Protein AF-A0A950ARV7-F1 (afdb_monomer)

Foldseek 3Di:
DQVVLLVVLVVLLVPDPPDPDPVVSVVLVVQLLVLLVVVDVVVDDDDDPVSNPDRDNVSNVPDCSVVVHDDPVNPPPVPPPDDDPDD

Solvent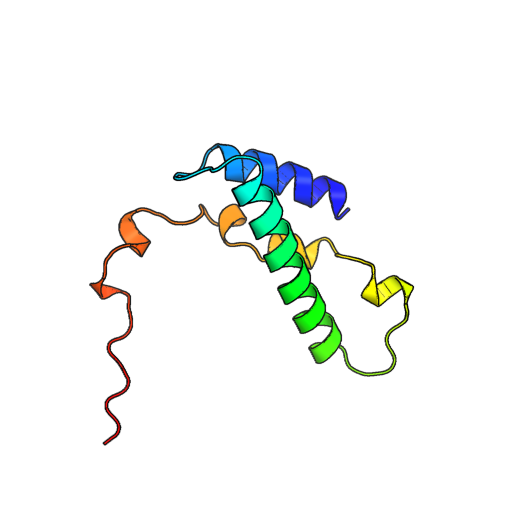-accessible surface area (backbone atoms only — not comparable to full-atom values): 5410 Å² total; per-residue (Å²): 108,35,69,60,51,50,51,52,50,48,62,52,45,67,77,40,86,91,62,54,62,70,58,49,53,52,51,50,54,54,52,22,52,54,42,36,52,53,49,53,62,72,68,50,85,87,78,49,72,69,58,74,73,49,73,53,42,64,33,52,65,74,39,55,58,82,73,73,45,84,49,83,72,72,73,40,74,85,74,55,76,76,74,84,75,85,124

Secondary structure (DSSP, 8-state):
-HHHHHHHHHHHHHTSSS--THHHHHHHHHHHHHHHHHHHHHH-SPPPHHHHTPPPHHHHHTSGGGGT---GGGG-GGGS-------

Sequence (87 aa):
ESRKVFAEYLALRVQQPLFANARSVRNAIARAKLRQAGRLIRQGGVVSREELARIDADDIRQSRVFQGGITTADSNPANETPGRLLS

Nearest PDB structures (foldseek):
  3syl-assembly1_B  TM=9.860E-01  e=1.750E-04  Cereibacter sphaeroides

Radius of gyration: 16.14 Å; Cα contacts (8 Å, |Δi|>4): 48; chains: 1; bounding box: 45×20×43 Å

Mean predicted aligned error: 8.23 Å

Structure (mmCIF, N/CA/C/O backbone):
data_AF-A0A950ARV7-F1
#
_entry.id   AF-A0A950ARV7-F1
#
loop_
_atom_site.group_PDB
_atom_site.id
_atom_site.type_symbol
_atom_site.label_atom_id
_atom_site.label_alt_id
_atom_site.label_comp_id
_atom_site.label_asym_id
_atom_site.label_entity_id
_atom_site.label_seq_id
_atom_site.pdbx_PDB_ins_code
_atom_site.Cartn_x
_atom_site.Cartn_y
_atom_site.Cartn_z
_atom_site.occupancy
_atom_site.B_iso_or_equiv
_atom_site.auth_seq_id
_atom_site.auth_comp_id
_atom_site.auth_asym_id
_atom_site.auth_atom_id
_atom_site.pdbx_PDB_model_num
ATOM 1 N N . GLU A 1 1 ? -6.396 -9.768 -8.733 1.00 91.06 1 GLU A N 1
ATOM 2 C CA . GLU A 1 1 ? -5.562 -9.917 -7.516 1.00 91.06 1 GLU A CA 1
ATOM 3 C C . GLU A 1 1 ? -5.324 -8.640 -6.704 1.00 91.06 1 GLU A C 1
ATOM 5 O O . GLU A 1 1 ? -5.800 -8.597 -5.575 1.00 91.06 1 GLU A O 1
ATOM 10 N N . SER A 1 2 ? -4.683 -7.576 -7.215 1.00 95.75 2 SER A N 1
ATOM 11 C CA . SER A 1 2 ? -4.296 -6.407 -6.383 1.00 95.75 2 SER A CA 1
ATOM 12 C C . SER A 1 2 ? -5.445 -5.766 -5.592 1.00 95.75 2 SER A C 1
ATOM 14 O O . SER A 1 2 ? -5.269 -5.404 -4.434 1.00 95.75 2 SER A O 1
ATOM 16 N N . ARG A 1 3 ? -6.651 -5.676 -6.175 1.00 97.25 3 ARG A N 1
ATOM 17 C CA . ARG A 1 3 ? -7.848 -5.161 -5.478 1.00 97.25 3 ARG A CA 1
ATOM 18 C C . ARG A 1 3 ? -8.225 -5.997 -4.251 1.00 97.25 3 ARG A C 1
ATOM 20 O O . ARG A 1 3 ? -8.550 -5.430 -3.215 1.00 97.25 3 ARG A O 1
ATOM 27 N N . LYS A 1 4 ? -8.150 -7.328 -4.359 1.00 98.38 4 LYS A N 1
ATOM 28 C CA . LYS A 1 4 ? -8.460 -8.264 -3.269 1.00 98.38 4 LYS A CA 1
ATOM 29 C C . LYS A 1 4 ? -7.453 -8.113 -2.129 1.00 98.38 4 LYS A C 1
ATOM 31 O O . LYS A 1 4 ? -7.854 -7.953 -0.984 1.00 98.38 4 LYS A O 1
ATOM 36 N N . VAL A 1 5 ? -6.163 -8.054 -2.461 1.00 98.50 5 VAL A N 1
ATOM 37 C CA . VAL A 1 5 ? -5.092 -7.816 -1.478 1.00 98.50 5 VAL A CA 1
ATOM 38 C C . VAL A 1 5 ? -5.226 -6.441 -0.823 1.00 98.50 5 VAL A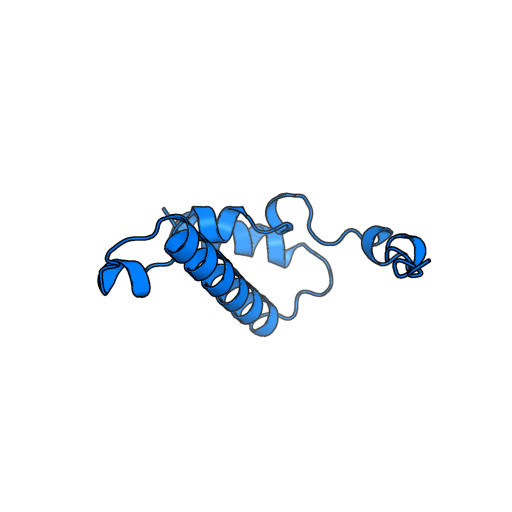 C 1
ATOM 40 O O . VAL A 1 5 ? -4.964 -6.294 0.366 1.00 98.50 5 VAL A O 1
ATOM 43 N N . PHE A 1 6 ? -5.664 -5.421 -1.565 1.00 98.38 6 PHE A N 1
ATOM 44 C CA . PHE A 1 6 ? -5.916 -4.110 -0.973 1.00 98.38 6 PHE A CA 1
ATOM 45 C C . PHE A 1 6 ? -7.109 -4.122 -0.010 1.00 98.38 6 PHE A C 1
ATOM 47 O O . PHE A 1 6 ? -7.037 -3.501 1.045 1.00 98.38 6 PHE A O 1
ATOM 54 N N . ALA A 1 7 ? -8.182 -4.849 -0.328 1.00 98.44 7 ALA A N 1
ATOM 55 C CA . ALA A 1 7 ? -9.307 -5.021 0.590 1.00 98.44 7 ALA A CA 1
ATOM 56 C C . ALA A 1 7 ? -8.878 -5.735 1.886 1.00 98.44 7 ALA A C 1
ATOM 58 O O . ALA A 1 7 ? -9.218 -5.282 2.976 1.00 98.44 7 ALA A O 1
ATOM 59 N N . GLU A 1 8 ? -8.062 -6.786 1.773 1.00 98.44 8 GLU A N 1
ATOM 60 C CA . GLU A 1 8 ? -7.466 -7.487 2.918 1.00 98.44 8 GLU A CA 1
ATOM 61 C C . GLU A 1 8 ? -6.572 -6.558 3.754 1.00 98.44 8 GLU A C 1
ATOM 63 O O . GLU A 1 8 ? -6.722 -6.468 4.973 1.00 98.44 8 GLU A O 1
ATOM 68 N N . TYR A 1 9 ? -5.705 -5.784 3.094 1.00 98.25 9 TYR A N 1
ATOM 69 C CA . TYR A 1 9 ? -4.891 -4.758 3.743 1.00 98.25 9 TYR A CA 1
ATOM 70 C C . TYR A 1 9 ? -5.748 -3.781 4.559 1.00 98.25 9 TYR A C 1
ATOM 72 O O . TYR A 1 9 ? -5.389 -3.440 5.686 1.00 98.25 9 TYR A O 1
ATOM 80 N N . LEU A 1 10 ? -6.866 -3.307 3.996 1.00 98.00 10 LEU A N 1
ATOM 81 C CA . LEU A 1 10 ? -7.757 -2.368 4.679 1.00 98.00 10 LEU A CA 1
ATOM 82 C C . LEU A 1 10 ? -8.417 -3.011 5.899 1.00 98.00 10 LEU A C 1
ATOM 84 O O . LEU A 1 10 ? -8.430 -2.388 6.960 1.00 98.00 10 LEU A O 1
ATOM 88 N N . ALA A 1 11 ? -8.897 -4.251 5.769 1.00 98.00 11 ALA A N 1
ATOM 89 C CA . ALA A 1 11 ? -9.495 -4.992 6.876 1.00 98.00 11 ALA A CA 1
ATOM 90 C C . ALA A 1 11 ? -8.518 -5.128 8.058 1.00 98.00 11 ALA A C 1
ATOM 92 O O . ALA A 1 11 ? -8.888 -4.839 9.194 1.00 98.00 11 ALA A O 1
ATOM 93 N N . LEU A 1 12 ? -7.252 -5.463 7.784 1.00 97.31 12 LEU A N 1
ATOM 94 C CA . LEU A 1 12 ? -6.199 -5.533 8.802 1.00 97.31 12 LEU A CA 1
ATOM 95 C C . LEU A 1 12 ? -5.852 -4.153 9.374 1.00 97.31 12 LEU A C 1
ATOM 97 O O . LEU A 1 12 ? -5.718 -3.985 10.586 1.00 97.31 12 LEU A O 1
ATOM 101 N N . ARG A 1 13 ? -5.698 -3.138 8.513 1.00 96.94 13 ARG A N 1
ATOM 102 C CA . ARG A 1 13 ? -5.218 -1.818 8.940 1.00 96.94 13 ARG A CA 1
ATOM 103 C C . ARG A 1 13 ? -6.213 -1.093 9.842 1.00 96.94 13 ARG A C 1
ATOM 105 O O . ARG A 1 13 ? -5.758 -0.356 10.717 1.00 96.94 13 ARG A O 1
ATOM 112 N N . VAL A 1 14 ? -7.518 -1.275 9.637 1.00 96.94 14 VAL A N 1
ATOM 113 C CA . VAL A 1 14 ? -8.568 -0.655 10.470 1.00 96.94 14 VAL A CA 1
ATOM 114 C C . VAL A 1 14 ? -8.471 -1.109 11.930 1.00 96.94 14 VAL A C 1
ATOM 116 O O . VAL A 1 14 ? -8.747 -0.315 12.821 1.00 96.94 14 VAL A O 1
ATOM 119 N N . GLN A 1 15 ? -8.010 -2.337 12.178 1.00 95.56 15 GLN A N 1
ATOM 120 C CA . GLN A 1 15 ? -7.873 -2.896 13.528 1.00 95.56 15 GLN A CA 1
ATOM 121 C C . GLN A 1 15 ? -6.566 -2.489 14.234 1.00 95.56 15 GLN A C 1
ATOM 123 O O . GLN A 1 15 ? -6.384 -2.771 15.414 1.00 95.56 15 GLN A O 1
ATOM 128 N N . GLN A 1 16 ? -5.632 -1.839 13.532 1.00 94.19 16 GLN A N 1
ATOM 129 C CA . GLN A 1 16 ? -4.338 -1.438 14.094 1.00 94.19 16 GLN A CA 1
ATOM 130 C C . GLN A 1 16 ? -4.377 -0.017 14.685 1.00 94.19 16 GLN A C 1
ATOM 132 O O . GLN A 1 16 ? -5.102 0.841 14.167 1.00 94.19 16 GLN A O 1
ATOM 137 N N . PRO A 1 17 ? -3.523 0.299 15.679 1.00 94.44 17 PRO A N 1
ATOM 138 C CA . PRO A 1 17 ? -3.465 1.624 16.297 1.00 94.44 17 PRO A CA 1
ATOM 139 C C . PRO A 1 17 ? -3.303 2.785 15.301 1.00 94.44 17 PRO A C 1
ATOM 141 O O . PRO A 1 17 ? -2.804 2.628 14.176 1.00 94.44 17 PRO A O 1
ATOM 144 N N . LEU A 1 18 ? -3.706 3.987 15.728 1.00 92.81 18 LEU A N 1
ATOM 14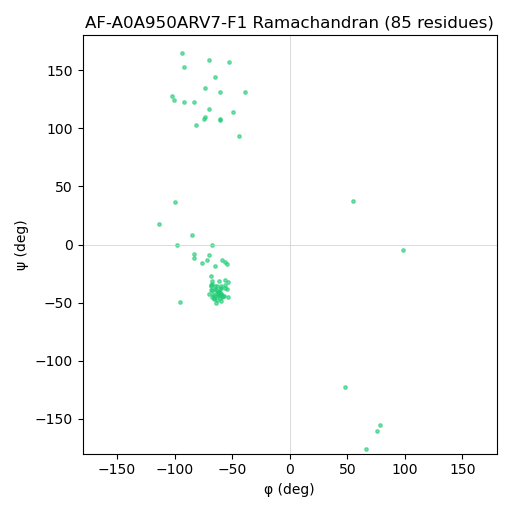5 C CA . LEU A 1 18 ? -3.531 5.244 14.983 1.00 92.81 18 LEU A CA 1
ATOM 146 C C . LEU A 1 18 ? -4.118 5.205 13.556 1.00 92.81 18 LEU A C 1
ATOM 148 O O . LEU A 1 18 ? -3.527 5.720 12.601 1.00 92.81 18 LEU A O 1
ATOM 152 N N . PHE A 1 19 ? -5.265 4.547 13.370 1.00 95.69 19 PHE A N 1
ATOM 153 C CA . PHE A 1 19 ? -5.951 4.545 12.083 1.00 95.69 19 PHE A CA 1
ATOM 154 C C . PHE A 1 19 ? -6.625 5.901 11.815 1.00 95.69 19 PHE A C 1
ATOM 156 O O . PHE A 1 19 ? -7.624 6.254 12.428 1.00 95.69 19 PHE A O 1
ATOM 163 N N . ALA A 1 20 ? -6.086 6.661 10.860 1.00 96.81 20 ALA A N 1
ATOM 164 C CA . ALA A 1 20 ? -6.539 8.007 10.509 1.00 96.81 20 ALA A CA 1
ATOM 165 C C . ALA A 1 20 ? -7.448 8.028 9.261 1.00 96.81 20 ALA A C 1
ATOM 167 O O . ALA A 1 20 ? -7.345 8.933 8.425 1.00 96.81 20 ALA A O 1
ATOM 168 N N . ASN A 1 21 ? -8.297 7.006 9.093 1.00 97.31 21 ASN A N 1
ATOM 169 C CA . ASN A 1 21 ? -9.242 6.878 7.977 1.00 97.31 21 ASN A CA 1
ATOM 170 C C . ASN A 1 21 ? -8.573 7.132 6.609 1.00 97.31 21 ASN A C 1
ATOM 172 O O . ASN A 1 21 ? -7.566 6.505 6.265 1.00 97.31 21 ASN A O 1
ATOM 176 N N . ALA A 1 22 ? -9.088 8.098 5.840 1.00 97.69 22 ALA A N 1
ATOM 177 C CA . ALA A 1 22 ? -8.601 8.445 4.508 1.00 97.69 22 ALA A CA 1
ATOM 178 C C . ALA A 1 22 ? -7.094 8.754 4.463 1.00 97.69 22 ALA A C 1
ATOM 180 O O . ALA A 1 22 ? -6.440 8.443 3.467 1.00 97.69 22 ALA A O 1
ATOM 181 N N . ARG A 1 23 ? -6.504 9.317 5.529 1.00 98.19 23 ARG A N 1
ATOM 182 C CA . ARG A 1 23 ? -5.055 9.582 5.572 1.00 98.19 23 ARG A CA 1
ATOM 183 C C . ARG A 1 23 ? -4.253 8.282 5.593 1.00 98.19 23 ARG A C 1
ATOM 185 O O . ARG A 1 23 ? -3.280 8.163 4.850 1.00 98.19 23 ARG A O 1
ATOM 192 N N . SER A 1 24 ? -4.683 7.292 6.374 1.00 97.62 24 SER A N 1
ATOM 193 C CA . SER A 1 24 ? -4.053 5.967 6.390 1.00 97.62 24 SER A CA 1
ATOM 194 C C . SER A 1 24 ? -4.142 5.285 5.026 1.00 97.62 24 SER A C 1
ATOM 196 O O . SER A 1 24 ? -3.146 4.730 4.562 1.00 97.62 24 SER A O 1
ATOM 198 N N . VAL A 1 25 ? -5.289 5.393 4.348 1.00 97.94 25 VAL A N 1
ATOM 199 C CA . VAL A 1 25 ? -5.491 4.826 3.004 1.00 97.94 25 VAL A CA 1
ATOM 200 C C . VAL A 1 25 ? -4.595 5.510 1.965 1.00 97.94 25 VAL A C 1
ATOM 202 O O . VAL A 1 25 ? -3.897 4.829 1.214 1.00 97.94 25 VAL A O 1
ATOM 205 N N . ARG A 1 26 ? -4.527 6.849 1.953 1.00 98.25 26 ARG A N 1
ATOM 206 C CA . ARG A 1 26 ? -3.626 7.591 1.048 1.00 98.25 26 ARG A CA 1
ATOM 207 C C . ARG A 1 26 ? -2.162 7.218 1.277 1.00 98.25 26 ARG A C 1
ATOM 209 O O . ARG A 1 26 ? -1.441 6.975 0.312 1.00 98.25 26 ARG A O 1
ATOM 216 N N . ASN A 1 27 ? -1.741 7.094 2.537 1.00 97.62 27 ASN A N 1
ATOM 217 C CA . ASN A 1 27 ? -0.383 6.672 2.883 1.00 97.62 27 ASN A CA 1
ATOM 218 C C . ASN A 1 27 ? -0.087 5.232 2.437 1.00 97.62 27 ASN A C 1
ATOM 220 O O . ASN A 1 27 ? 1.040 4.926 2.045 1.00 97.62 27 ASN A O 1
ATOM 224 N N . ALA A 1 28 ? -1.075 4.336 2.498 1.00 97.62 28 ALA A N 1
ATOM 225 C CA . ALA A 1 28 ? -0.936 2.976 1.990 1.00 97.62 28 ALA A CA 1
ATOM 226 C C . ALA A 1 28 ? -0.689 2.969 0.476 1.00 97.62 28 ALA A C 1
ATOM 228 O O . ALA A 1 28 ? 0.264 2.340 0.020 1.00 97.62 28 ALA A O 1
ATOM 229 N N . ILE A 1 29 ? -1.483 3.735 -0.280 1.00 98.12 29 ILE A N 1
ATOM 230 C CA . ILE A 1 29 ? -1.339 3.867 -1.737 1.00 98.12 29 ILE A CA 1
ATOM 231 C C . ILE A 1 29 ? 0.006 4.505 -2.095 1.00 98.12 29 ILE A C 1
ATOM 233 O O . ILE A 1 29 ? 0.699 4.001 -2.974 1.00 98.12 29 ILE A O 1
ATOM 237 N N . 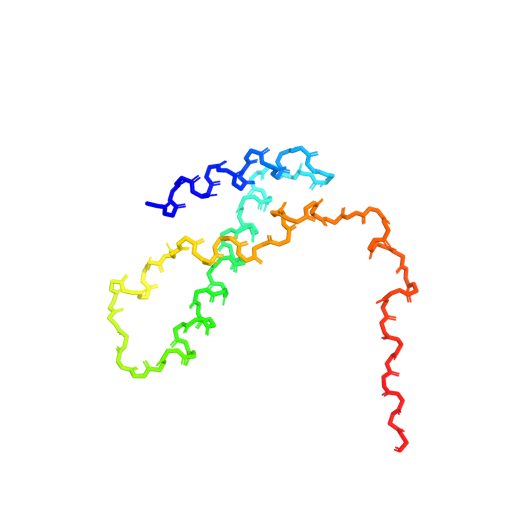ALA A 1 30 ? 0.414 5.571 -1.401 1.00 98.44 30 ALA A N 1
ATOM 238 C CA . ALA A 1 30 ? 1.710 6.210 -1.627 1.00 98.44 30 ALA A CA 1
ATOM 239 C C . ALA A 1 30 ? 2.872 5.223 -1.423 1.00 98.44 30 ALA A C 1
ATOM 241 O O . ALA A 1 30 ? 3.764 5.128 -2.262 1.00 98.44 30 ALA A O 1
ATOM 242 N N . ARG A 1 31 ? 2.830 4.418 -0.356 1.00 98.44 31 ARG A N 1
ATOM 243 C CA . ARG A 1 31 ? 3.849 3.388 -0.108 1.00 98.44 31 ARG A CA 1
ATOM 244 C C . ARG A 1 31 ? 3.809 2.248 -1.123 1.00 98.44 31 ARG A C 1
ATOM 246 O O . ARG A 1 31 ? 4.868 1.750 -1.487 1.00 98.44 31 ARG A O 1
ATOM 253 N N . ALA A 1 32 ? 2.629 1.854 -1.596 1.00 98.38 32 ALA A N 1
ATOM 254 C CA . ALA A 1 32 ? 2.515 0.881 -2.679 1.00 98.38 32 ALA A CA 1
ATOM 255 C C . ALA A 1 32 ? 3.140 1.419 -3.978 1.00 98.38 32 ALA A C 1
ATOM 257 O O . ALA A 1 32 ? 3.909 0.706 -4.610 1.00 98.38 32 ALA A O 1
ATOM 258 N N . LYS A 1 33 ?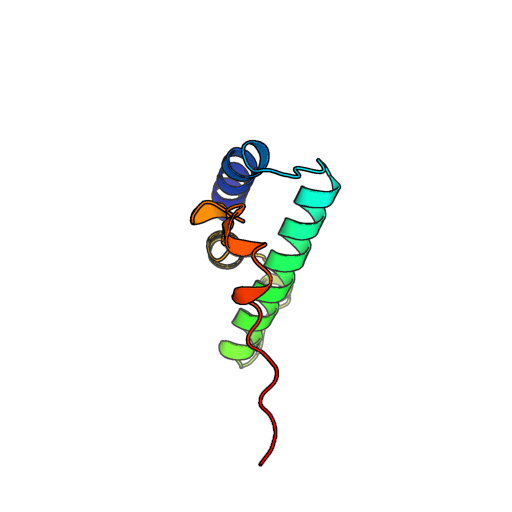 2.919 2.700 -4.318 1.00 98.31 33 LYS A N 1
ATOM 259 C CA . LYS A 1 33 ? 3.581 3.363 -5.458 1.00 98.31 33 LYS A CA 1
ATOM 260 C C . LYS A 1 33 ? 5.106 3.376 -5.320 1.00 98.31 33 LYS A C 1
ATOM 262 O O . LYS A 1 33 ? 5.800 3.079 -6.283 1.00 98.31 33 LYS A O 1
ATOM 267 N N . LEU A 1 34 ? 5.635 3.664 -4.127 1.00 98.56 34 LEU A N 1
ATOM 268 C CA . LEU A 1 34 ? 7.084 3.614 -3.888 1.00 98.56 34 LEU A CA 1
ATOM 269 C C . LEU A 1 34 ? 7.654 2.200 -4.076 1.00 98.56 34 LEU A C 1
ATOM 271 O O . LEU A 1 34 ? 8.719 2.037 -4.669 1.00 98.56 34 LEU A O 1
ATOM 275 N N . ARG A 1 35 ? 6.944 1.169 -3.604 1.00 98.50 35 ARG A N 1
ATOM 276 C CA . ARG A 1 35 ? 7.364 -0.229 -3.791 1.00 98.50 35 ARG A CA 1
ATOM 277 C C . ARG A 1 35 ? 7.286 -0.668 -5.252 1.00 98.50 35 ARG A C 1
ATOM 279 O O . ARG A 1 35 ? 8.225 -1.309 -5.719 1.00 98.50 35 ARG A O 1
ATOM 286 N N . GLN A 1 36 ? 6.249 -0.237 -5.967 1.00 98.50 36 GLN A N 1
ATOM 287 C CA . GLN A 1 36 ? 6.089 -0.459 -7.401 1.00 98.50 36 GLN A CA 1
ATOM 288 C C . GLN A 1 36 ? 7.240 0.159 -8.196 1.00 98.50 36 GLN A C 1
ATOM 290 O O . GLN A 1 36 ? 7.874 -0.542 -8.981 1.00 98.50 36 GLN A O 1
ATOM 295 N N . ALA A 1 37 ? 7.581 1.421 -7.925 1.00 98.19 37 ALA A N 1
ATOM 296 C CA . ALA A 1 37 ? 8.719 2.079 -8.556 1.00 98.19 37 ALA A CA 1
ATOM 297 C C . ALA A 1 37 ? 10.021 1.312 -8.276 1.00 98.19 37 ALA A C 1
ATOM 299 O O . ALA A 1 37 ? 10.781 1.015 -9.194 1.00 98.19 37 ALA A O 1
ATOM 300 N N . GLY A 1 38 ? 10.239 0.899 -7.022 1.00 98.00 38 GLY A N 1
ATOM 301 C CA . GLY A 1 38 ? 11.387 0.070 -6.656 1.00 98.00 38 GLY A CA 1
ATOM 302 C C . GLY A 1 38 ? 11.423 -1.279 -7.384 1.00 98.00 38 GLY A C 1
ATOM 303 O O . GLY A 1 38 ? 12.500 -1.732 -7.768 1.00 98.00 38 GLY A O 1
ATOM 304 N N . ARG A 1 39 ? 10.268 -1.927 -7.597 1.00 97.44 39 ARG A N 1
ATOM 305 C CA . ARG A 1 39 ? 10.176 -3.164 -8.388 1.00 97.44 39 ARG A CA 1
ATOM 306 C C . ARG A 1 39 ? 10.560 -2.910 -9.842 1.00 97.44 39 ARG A C 1
ATOM 308 O O . ARG A 1 39 ? 11.398 -3.643 -10.350 1.00 97.44 39 ARG A O 1
ATOM 315 N N . LEU A 1 40 ? 9.984 -1.891 -10.480 1.00 97.62 40 LEU A N 1
ATOM 316 C CA . LEU A 1 40 ? 10.259 -1.568 -11.883 1.00 97.62 40 LEU A CA 1
ATOM 317 C C . LEU A 1 40 ? 11.734 -1.217 -12.113 1.00 97.62 40 LEU A C 1
ATOM 319 O O . LEU A 1 40 ? 12.335 -1.695 -13.068 1.00 97.62 40 LEU A O 1
ATOM 323 N N . ILE A 1 41 ? 12.341 -0.456 -11.197 1.00 97.44 41 ILE A N 1
ATOM 324 C CA . ILE A 1 41 ? 13.775 -0.137 -11.256 1.00 97.44 41 ILE A CA 1
ATOM 325 C C . ILE A 1 41 ? 14.624 -1.413 -11.185 1.00 97.44 41 ILE A C 1
ATOM 327 O O . ILE A 1 41 ? 15.568 -1.555 -11.955 1.00 97.44 41 ILE A O 1
ATOM 331 N N . ARG A 1 42 ? 14.290 -2.355 -10.290 1.00 97.06 42 ARG A N 1
ATOM 332 C CA . ARG A 1 42 ? 15.005 -3.641 -10.183 1.00 97.06 42 ARG A CA 1
ATOM 333 C C . ARG A 1 42 ? 14.788 -4.554 -11.388 1.00 97.06 42 ARG A C 1
ATOM 335 O O . ARG A 1 42 ? 15.700 -5.291 -11.736 1.00 97.06 42 ARG A O 1
ATOM 342 N N . GLN A 1 43 ? 13.593 -4.534 -11.978 1.00 95.31 43 GLN A N 1
ATOM 343 C CA . GLN A 1 43 ? 13.280 -5.289 -13.192 1.00 95.31 43 GLN A CA 1
ATOM 344 C C . GLN A 1 43 ? 14.124 -4.795 -14.376 1.00 95.31 43 GLN A C 1
ATOM 346 O O . GLN A 1 43 ? 14.611 -5.612 -15.154 1.00 95.31 43 GLN A O 1
ATOM 351 N N . GLY A 1 44 ? 14.337 -3.478 -14.473 1.00 93.06 44 GLY A N 1
ATOM 352 C CA . GLY A 1 44 ? 15.118 -2.859 -15.540 1.00 93.06 44 GLY A CA 1
ATOM 353 C C . GLY A 1 44 ? 14.467 -2.988 -16.922 1.00 93.06 44 GLY A C 1
ATOM 354 O O . GLY A 1 44 ? 13.356 -3.496 -17.073 1.00 93.06 44 GLY A O 1
ATOM 355 N N . GLY A 1 45 ? 15.172 -2.512 -17.949 1.00 95.38 45 GLY A N 1
ATOM 356 C CA . GLY A 1 45 ? 14.701 -2.565 -19.335 1.00 95.38 45 GLY A CA 1
ATOM 357 C C . GLY A 1 45 ? 13.619 -1.533 -19.671 1.00 95.38 45 GLY A C 1
ATOM 358 O O . GLY A 1 45 ? 13.481 -0.501 -19.013 1.00 95.38 45 GLY A O 1
ATOM 359 N N . VAL A 1 46 ? 12.883 -1.796 -20.753 1.00 96.12 46 VAL A N 1
ATOM 360 C CA . VAL A 1 46 ? 11.801 -0.926 -21.233 1.00 96.12 46 VAL A CA 1
ATOM 361 C C . VAL A 1 46 ? 10.531 -1.234 -20.450 1.00 96.12 46 VAL A C 1
ATOM 363 O O . VAL A 1 46 ? 10.055 -2.365 -20.468 1.00 96.12 46 VAL A O 1
ATOM 366 N N . VAL A 1 47 ? 9.970 -0.218 -19.797 1.00 96.06 47 VAL A N 1
ATOM 367 C CA . VAL A 1 47 ? 8.720 -0.336 -19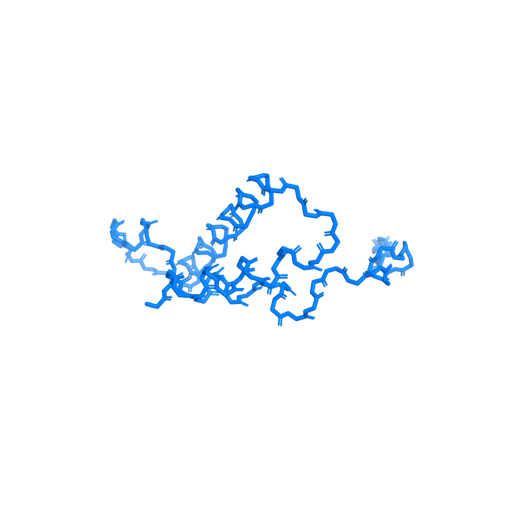.038 1.00 96.06 47 VAL A CA 1
ATOM 368 C C . VAL A 1 47 ? 7.576 0.263 -19.846 1.00 96.06 47 VAL A C 1
ATOM 370 O O . VAL A 1 47 ? 7.647 1.412 -20.288 1.00 96.06 47 VAL A O 1
ATOM 373 N N . SER A 1 48 ? 6.506 -0.509 -20.020 1.00 96.31 48 SER A N 1
ATOM 374 C CA . SER A 1 48 ? 5.297 -0.046 -20.705 1.00 96.31 48 SER A CA 1
ATOM 375 C C . SER A 1 48 ? 4.525 0.991 -19.878 1.00 96.31 48 SER A C 1
ATOM 377 O O . SER A 1 48 ? 4.617 1.053 -18.647 1.00 96.31 48 SER A O 1
ATOM 379 N N . ARG A 1 49 ? 3.687 1.793 -20.540 1.00 97.50 49 ARG A N 1
ATOM 380 C CA . ARG A 1 49 ? 2.786 2.730 -19.850 1.00 97.50 49 ARG A CA 1
ATOM 381 C C . ARG A 1 49 ? 1.826 1.990 -18.913 1.00 97.50 49 ARG A C 1
ATOM 383 O O . ARG A 1 49 ? 1.522 2.475 -17.823 1.00 97.50 49 ARG A O 1
ATOM 390 N N . GLU A 1 50 ? 1.365 0.819 -19.332 1.00 97.00 50 GLU A N 1
ATOM 391 C CA . GLU A 1 50 ? 0.447 -0.039 -18.589 1.00 97.00 50 GLU A CA 1
ATOM 392 C C . GLU A 1 50 ? 1.097 -0.564 -17.304 1.00 97.00 50 GLU A C 1
ATOM 394 O O . GLU A 1 50 ? 0.439 -0.631 -16.266 1.00 97.00 50 GLU A O 1
ATOM 399 N N . GLU A 1 51 ? 2.389 -0.898 -17.343 1.00 95.56 51 GLU A N 1
ATOM 400 C CA . GLU A 1 51 ? 3.167 -1.265 -16.155 1.00 95.56 51 GLU A CA 1
ATOM 401 C C . GLU A 1 51 ? 3.415 -0.077 -15.231 1.00 95.56 51 GLU A C 1
ATOM 403 O O . GLU A 1 51 ? 3.245 -0.211 -14.017 1.00 95.56 51 GLU A O 1
ATOM 408 N N . LEU A 1 52 ? 3.746 1.093 -15.787 1.00 96.25 52 LEU A N 1
ATOM 409 C CA . LEU A 1 52 ? 3.926 2.321 -15.006 1.00 96.25 52 LEU A CA 1
ATOM 410 C C . LEU A 1 52 ? 2.649 2.710 -14.247 1.00 96.25 52 LEU A C 1
ATOM 412 O O . LEU A 1 52 ? 2.726 3.187 -13.116 1.00 96.25 52 LEU A O 1
ATOM 416 N N . ALA A 1 53 ? 1.477 2.476 -14.842 1.00 96.62 53 ALA A N 1
ATOM 417 C CA . ALA A 1 53 ? 0.184 2.780 -14.236 1.00 96.62 53 ALA A CA 1
ATOM 418 C C . ALA A 1 53 ? -0.330 1.696 -13.266 1.00 96.62 53 ALA A C 1
ATOM 420 O O . ALA A 1 53 ? -1.300 1.938 -12.539 1.00 96.62 53 ALA A O 1
ATOM 421 N N . ARG A 1 54 ? 0.282 0.503 -13.237 1.00 97.44 54 ARG A N 1
ATOM 422 C CA . ARG A 1 54 ? -0.223 -0.653 -12.483 1.00 97.44 54 ARG A CA 1
ATOM 423 C C . ARG A 1 54 ? 0.505 -0.844 -11.153 1.00 97.44 54 ARG A C 1
ATOM 425 O O . ARG A 1 54 ? 1.714 -1.053 -11.112 1.00 97.44 54 ARG A O 1
ATOM 432 N N . ILE A 1 55 ? -0.275 -0.876 -10.071 1.00 98.19 55 ILE A N 1
ATOM 433 C CA . ILE A 1 55 ? 0.145 -1.396 -8.762 1.00 98.19 55 ILE A CA 1
ATOM 434 C C . ILE A 1 55 ? -0.237 -2.875 -8.697 1.00 98.19 55 ILE A C 1
ATOM 436 O O . ILE A 1 55 ? -1.411 -3.237 -8.845 1.00 98.19 55 ILE A O 1
ATOM 440 N N . ASP A 1 56 ? 0.754 -3.723 -8.462 1.00 98.00 56 ASP A N 1
ATOM 441 C CA . ASP A 1 56 ? 0.569 -5.167 -8.389 1.00 98.00 56 ASP A CA 1
ATOM 442 C C . ASP A 1 56 ? 0.351 -5.638 -6.950 1.00 98.00 56 ASP A C 1
ATOM 444 O O . ASP A 1 56 ? 0.587 -4.908 -5.983 1.00 98.00 56 ASP A O 1
ATOM 448 N N . ALA A 1 57 ? -0.141 -6.865 -6.797 1.00 98.38 57 ALA A N 1
ATOM 449 C CA . ALA A 1 57 ? -0.468 -7.422 -5.485 1.00 98.38 57 ALA A CA 1
ATOM 450 C C . ALA A 1 57 ? 0.739 -7.407 -4.526 1.00 98.38 57 ALA A C 1
ATOM 452 O O . ALA A 1 57 ? 0.590 -7.095 -3.341 1.00 98.38 57 ALA A O 1
ATOM 453 N N . ASP A 1 58 ? 1.938 -7.666 -5.046 1.00 97.75 58 ASP A N 1
ATOM 454 C CA . ASP A 1 58 ? 3.172 -7.719 -4.258 1.00 97.75 58 ASP A CA 1
ATOM 455 C C . ASP A 1 58 ? 3.578 -6.350 -3.700 1.00 97.75 58 ASP A C 1
ATOM 457 O O . ASP A 1 58 ? 4.068 -6.259 -2.572 1.00 97.75 58 ASP A O 1
ATOM 461 N N . ASP A 1 59 ? 3.257 -5.263 -4.410 1.00 98.50 59 ASP A N 1
ATOM 462 C CA . ASP A 1 59 ? 3.469 -3.899 -3.911 1.00 98.50 59 ASP A CA 1
ATOM 463 C C . ASP A 1 59 ? 2.610 -3.599 -2.688 1.00 98.50 59 ASP A C 1
ATOM 465 O O . ASP A 1 59 ? 2.871 -2.646 -1.956 1.00 98.50 59 ASP A O 1
ATOM 469 N N . ILE A 1 60 ? 1.555 -4.373 -2.456 1.00 98.56 60 ILE A N 1
ATOM 470 C CA . ILE A 1 60 ? 0.671 -4.213 -1.308 1.00 98.56 60 ILE A CA 1
ATOM 471 C C . ILE A 1 60 ? 1.119 -5.169 -0.201 1.00 98.56 60 ILE A C 1
ATOM 473 O O . ILE A 1 60 ? 1.354 -4.705 0.919 1.00 98.56 60 ILE A O 1
ATOM 477 N N . ARG A 1 61 ? 1.335 -6.457 -0.526 1.00 98.06 61 ARG A N 1
ATOM 478 C CA . ARG A 1 61 ? 1.730 -7.518 0.426 1.00 98.06 61 ARG A CA 1
ATOM 479 C C . ARG A 1 61 ? 3.006 -7.219 1.205 1.00 98.06 61 ARG A C 1
ATOM 481 O O . ARG A 1 61 ? 3.114 -7.601 2.362 1.00 98.06 61 ARG A O 1
ATOM 488 N N . GLN A 1 62 ? 3.938 -6.470 0.621 1.00 97.38 62 GLN A N 1
ATOM 489 C CA . GLN A 1 62 ? 5.167 -6.045 1.303 1.00 97.38 62 GLN A CA 1
ATOM 490 C C . GLN A 1 62 ? 4.948 -5.050 2.462 1.00 97.38 62 GLN A C 1
ATOM 492 O O . GLN A 1 62 ? 5.904 -4.595 3.091 1.00 97.38 62 GLN A O 1
ATOM 497 N N . SER A 1 63 ? 3.711 -4.643 2.759 1.00 97.44 63 SER A N 1
ATOM 498 C CA . SER A 1 63 ? 3.453 -3.818 3.934 1.00 97.44 63 SER A CA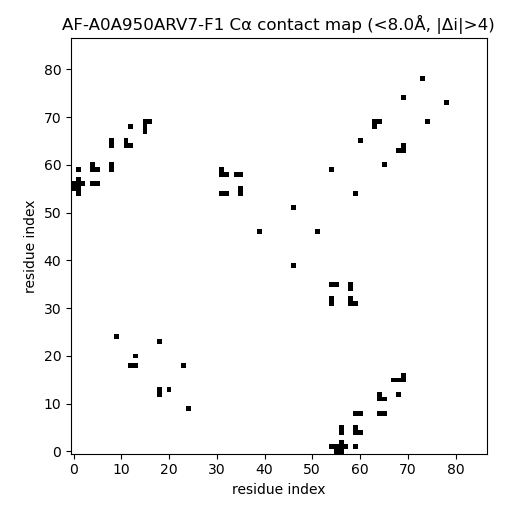 1
ATOM 499 C C . SER A 1 63 ? 3.555 -4.619 5.235 1.00 97.44 63 SER A C 1
ATOM 501 O O . SER A 1 63 ? 2.893 -5.634 5.400 1.00 97.44 63 SER A O 1
ATOM 503 N N . ARG A 1 64 ? 4.246 -4.055 6.234 1.00 95.75 64 ARG A N 1
ATOM 504 C CA . ARG A 1 64 ? 4.273 -4.574 7.617 1.00 95.75 64 ARG A CA 1
ATOM 505 C C . ARG A 1 64 ? 2.895 -4.731 8.275 1.00 95.75 64 ARG A C 1
ATOM 507 O O . ARG A 1 64 ? 2.780 -5.415 9.279 1.00 95.75 64 ARG A O 1
ATOM 514 N N . VAL A 1 65 ? 1.834 -4.134 7.720 1.00 96.00 65 VAL A N 1
ATOM 515 C CA . VAL A 1 65 ? 0.453 -4.359 8.188 1.00 96.00 65 VAL A CA 1
ATOM 516 C C . VAL A 1 65 ? 0.087 -5.845 8.149 1.00 96.00 65 VAL A C 1
ATOM 518 O O . VAL A 1 65 ? -0.579 -6.310 9.065 1.00 96.00 65 VAL A O 1
ATOM 521 N N . PHE A 1 66 ? 0.587 -6.590 7.158 1.00 96.38 66 PHE A N 1
ATOM 522 C CA . PHE A 1 66 ? 0.414 -8.043 7.061 1.00 96.38 66 PHE A CA 1
ATOM 523 C C . PHE A 1 66 ? 1.207 -8.830 8.122 1.00 96.38 66 PHE A C 1
ATOM 525 O O . PHE A 1 66 ? 1.010 -10.029 8.262 1.00 96.38 66 PHE A O 1
ATOM 532 N N . GLN A 1 67 ? 2.092 -8.169 8.872 1.00 94.00 67 GLN A N 1
ATOM 533 C CA . GLN A 1 67 ? 2.968 -8.756 9.895 1.00 94.00 67 GLN A CA 1
ATOM 534 C C . GLN A 1 67 ? 2.615 -8.269 11.314 1.00 94.00 67 GLN A C 1
ATOM 536 O O . GLN A 1 67 ? 3.437 -8.355 12.215 1.00 94.00 67 GLN A O 1
ATOM 541 N N . GLY A 1 68 ? 1.413 -7.717 11.520 1.00 85.69 68 GLY A N 1
ATOM 542 C CA . GLY A 1 68 ? 0.974 -7.199 12.826 1.00 85.69 68 GLY A CA 1
ATOM 543 C C . GLY A 1 68 ? 1.108 -5.682 13.003 1.00 85.69 68 GLY A C 1
ATOM 544 O O . GLY A 1 68 ? 0.585 -5.136 13.970 1.00 85.69 68 GLY A O 1
ATOM 545 N N . GLY A 1 69 ? 1.692 -4.969 12.033 1.00 82.38 69 GLY A N 1
ATOM 546 C CA . GLY A 1 69 ? 1.764 -3.505 12.044 1.00 82.38 69 GLY A CA 1
ATOM 547 C C . GLY A 1 69 ? 2.850 -2.945 12.960 1.00 82.38 69 GLY A C 1
ATOM 548 O O . GLY A 1 69 ? 3.857 -3.595 13.201 1.00 82.38 69 GLY A O 1
ATOM 549 N N . ILE A 1 70 ? 2.669 -1.702 13.418 1.00 69.88 70 ILE A N 1
ATOM 550 C CA . ILE A 1 70 ? 3.542 -1.104 14.436 1.00 69.88 70 ILE A CA 1
ATOM 551 C C . ILE A 1 70 ? 3.037 -1.621 15.781 1.00 69.88 70 ILE A C 1
ATOM 553 O O . ILE A 1 70 ? 2.008 -1.154 16.274 1.00 69.88 70 ILE A O 1
ATOM 557 N N . THR A 1 71 ? 3.727 -2.599 16.360 1.00 60.97 71 THR A N 1
ATOM 558 C CA . THR A 1 71 ? 3.551 -2.908 17.781 1.00 60.97 71 THR A CA 1
ATOM 559 C C . THR A 1 71 ? 4.021 -1.709 18.598 1.00 60.97 71 THR A C 1
ATOM 561 O O . THR A 1 71 ? 5.001 -1.067 18.238 1.00 60.97 71 THR A O 1
ATOM 564 N N . THR A 1 72 ? 3.375 -1.399 19.721 1.00 54.50 72 THR A N 1
ATOM 565 C CA . THR A 1 72 ? 3.837 -0.357 20.664 1.00 54.50 72 THR A CA 1
ATOM 566 C C . THR A 1 72 ? 5.288 -0.564 21.138 1.00 54.50 72 THR A C 1
ATOM 568 O O . THR A 1 72 ? 5.924 0.381 21.595 1.00 54.50 72 THR A O 1
ATOM 571 N N . ALA A 1 73 ? 5.850 -1.766 20.964 1.00 52.03 73 ALA A N 1
ATOM 572 C CA . ALA A 1 73 ? 7.270 -2.063 21.158 1.00 52.03 73 ALA A CA 1
ATOM 573 C C . ALA A 1 73 ? 8.212 -1.410 20.117 1.00 52.03 73 ALA A C 1
ATOM 575 O O . ALA A 1 73 ? 9.353 -1.105 20.452 1.00 52.03 73 ALA A O 1
ATOM 576 N N . ASP A 1 74 ? 7.748 -1.135 18.891 1.00 53.22 74 ASP A N 1
ATOM 577 C CA . ASP A 1 74 ? 8.556 -0.514 17.823 1.00 53.22 74 ASP A CA 1
ATOM 578 C C . ASP A 1 74 ? 8.747 0.997 18.022 1.00 53.22 74 ASP A C 1
ATOM 580 O O . ASP A 1 74 ? 9.620 1.598 17.405 1.00 53.22 74 ASP A O 1
ATOM 584 N N . SER A 1 75 ? 7.944 1.619 18.890 1.00 51.84 75 SER A N 1
ATOM 585 C CA . SER A 1 75 ? 8.134 3.004 19.341 1.00 51.84 75 SER A CA 1
ATOM 586 C C . SER A 1 75 ? 9.114 3.131 20.512 1.00 51.84 75 SER A C 1
ATOM 588 O O . SER A 1 75 ? 9.222 4.211 21.088 1.00 51.84 75 SER A O 1
ATOM 590 N N . ASN A 1 76 ? 9.818 2.056 20.892 1.00 48.28 76 ASN A N 1
ATOM 591 C CA . ASN A 1 76 ? 10.896 2.163 21.864 1.00 48.28 76 ASN A CA 1
ATOM 592 C C . ASN A 1 76 ? 12.083 2.907 21.217 1.00 48.28 76 ASN A C 1
ATOM 594 O O . ASN A 1 76 ? 12.679 2.362 20.282 1.00 48.28 76 ASN A O 1
ATOM 598 N N . PRO A 1 77 ? 12.478 4.098 21.708 1.00 53.09 77 PRO A N 1
ATOM 599 C CA . PRO A 1 77 ? 13.620 4.842 21.168 1.00 53.09 77 PRO A CA 1
ATOM 600 C C . PRO A 1 77 ? 14.943 4.057 21.229 1.00 53.09 77 PRO A C 1
ATOM 602 O O . PRO A 1 77 ? 15.901 4.420 20.560 1.00 53.09 77 PRO A O 1
ATOM 605 N N . ALA A 1 78 ? 15.006 2.947 21.975 1.00 57.44 78 ALA A N 1
ATOM 606 C CA . ALA A 1 78 ? 16.159 2.048 21.996 1.00 57.44 78 ALA A CA 1
ATOM 607 C C . ALA A 1 78 ? 16.353 1.206 20.712 1.00 57.44 78 ALA A C 1
ATOM 609 O O . ALA A 1 78 ? 17.409 0.597 20.559 1.00 57.44 78 ALA A O 1
ATOM 610 N N . ASN A 1 79 ? 15.360 1.136 19.810 1.00 50.94 79 ASN A N 1
ATOM 611 C CA . ASN A 1 79 ? 15.477 0.419 18.528 1.00 50.94 79 ASN A CA 1
ATOM 612 C C . ASN A 1 79 ? 15.815 1.353 17.347 1.00 50.94 79 ASN A C 1
ATOM 614 O O . ASN A 1 79 ? 15.967 0.904 16.209 1.00 50.94 79 ASN A O 1
ATOM 618 N N . GLU A 1 80 ? 15.956 2.657 17.604 1.00 49.62 80 GLU A N 1
ATOM 619 C CA . GLU A 1 80 ? 16.647 3.562 16.694 1.00 49.62 80 GLU A CA 1
ATOM 620 C C . GLU A 1 80 ? 18.140 3.267 16.835 1.00 49.62 80 GLU A C 1
ATOM 622 O O . GLU A 1 80 ? 18.739 3.539 17.872 1.00 49.62 80 GLU A O 1
ATOM 627 N N . THR A 1 81 ? 18.743 2.638 15.822 1.00 49.66 81 THR A N 1
ATOM 628 C CA . THR A 1 81 ? 20.194 2.432 15.775 1.00 49.66 81 THR A CA 1
ATOM 629 C C . THR A 1 81 ? 20.877 3.774 16.059 1.00 49.66 81 THR A C 1
ATOM 631 O O . THR A 1 81 ? 20.728 4.688 15.240 1.00 49.66 81 THR A O 1
ATOM 634 N N . PRO A 1 82 ? 21.603 3.938 17.184 1.00 45.16 82 PRO A N 1
ATOM 635 C CA . PRO A 1 82 ? 22.348 5.158 17.408 1.00 45.16 82 PRO A CA 1
ATOM 636 C C . PRO A 1 82 ? 23.349 5.265 16.269 1.00 45.16 82 PRO A C 1
ATOM 638 O O . PRO A 1 82 ? 23.998 4.278 15.910 1.00 45.16 82 PRO A O 1
ATOM 641 N N . GLY A 1 83 ? 23.385 6.448 15.659 1.00 48.69 83 GLY A N 1
ATOM 642 C CA . GLY A 1 83 ? 24.180 6.742 14.484 1.00 48.69 83 GLY A CA 1
ATOM 643 C C . GLY A 1 83 ? 25.546 6.076 14.554 1.00 48.69 83 GLY A C 1
ATOM 644 O O . GLY A 1 83 ? 26.250 6.166 15.557 1.00 48.69 83 GLY A O 1
ATOM 645 N N . ARG A 1 84 ? 25.889 5.403 1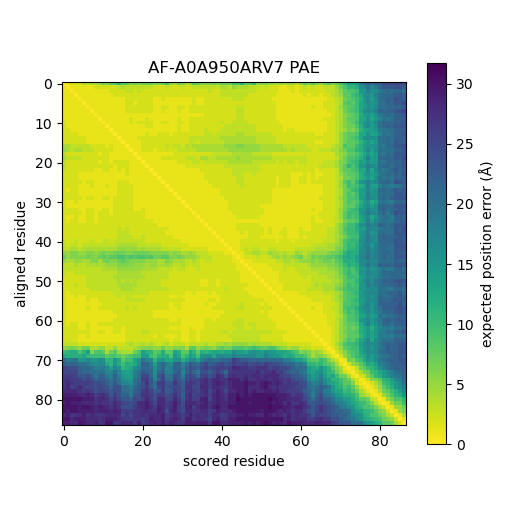3.455 1.00 47.56 84 ARG A N 1
ATOM 646 C CA . ARG A 1 84 ? 27.241 5.002 13.090 1.00 47.56 84 ARG A CA 1
ATOM 647 C C . ARG A 1 84 ? 28.169 6.190 13.356 1.00 47.56 84 ARG A C 1
ATOM 649 O O . ARG A 1 84 ? 28.279 7.082 12.519 1.00 47.56 84 ARG A O 1
ATOM 656 N N . LEU A 1 85 ? 28.772 6.222 14.543 1.00 43.88 85 LEU A N 1
ATOM 657 C CA . LEU A 1 85 ? 29.898 7.084 14.849 1.00 43.88 85 LEU A CA 1
ATOM 658 C C . LEU A 1 85 ? 30.982 6.656 13.869 1.00 43.88 85 LEU A C 1
ATOM 660 O O . LEU A 1 85 ? 31.483 5.534 13.922 1.00 43.8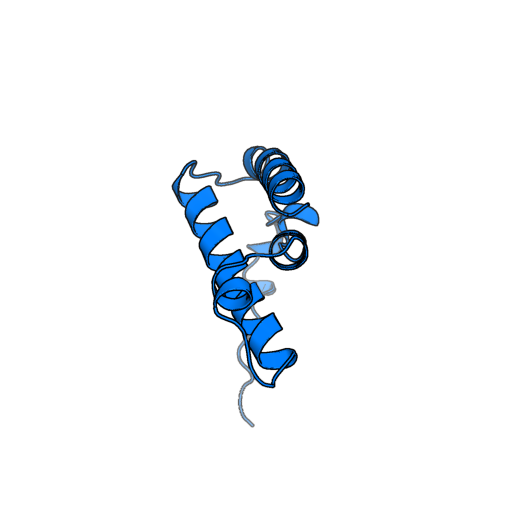8 85 LEU A O 1
ATOM 664 N N . LEU A 1 86 ? 31.221 7.521 12.889 1.00 45.72 86 LEU A N 1
ATOM 665 C CA . LEU A 1 86 ? 32.366 7.437 12.006 1.00 45.72 86 LEU A CA 1
ATOM 666 C C . LEU A 1 86 ? 33.607 7.549 12.895 1.00 45.72 86 LEU A C 1
ATOM 668 O O . LEU A 1 86 ? 33.888 8.619 13.433 1.00 45.72 86 LEU A O 1
ATOM 672 N N . SER A 1 87 ? 34.294 6.427 13.067 1.00 46.56 87 SER A N 1
ATOM 673 C CA . SER A 1 87 ? 35.713 6.352 13.403 1.00 46.56 87 SER A CA 1
ATOM 674 C C . SER A 1 87 ? 36.451 5.848 12.176 1.00 46.56 87 SER A C 1
ATOM 676 O O . SER A 1 87 ? 36.017 4.780 11.677 1.00 46.56 87 SER A O 1
#

pLDDT: mean 87.36, std 18.62, range [43.88, 98.56]